Protein AF-A0A3Q3MF02-F1 (afdb_monomer)

Structure (mmCIF, N/CA/C/O backbone):
data_AF-A0A3Q3MF02-F1
#
_entry.id   AF-A0A3Q3MF02-F1
#
loop_
_atom_site.group_PDB
_atom_site.id
_atom_site.type_symbol
_atom_site.label_atom_id
_atom_site.label_alt_id
_atom_site.label_comp_id
_atom_site.label_asym_id
_atom_site.label_entity_id
_atom_site.label_seq_id
_atom_site.pdbx_PDB_ins_code
_atom_site.Cartn_x
_atom_site.Cartn_y
_atom_site.Cartn_z
_atom_site.occupancy
_atom_site.B_iso_or_equiv
_atom_site.auth_seq_id
_atom_site.auth_comp_id
_atom_site.auth_asym_id
_atom_site.auth_atom_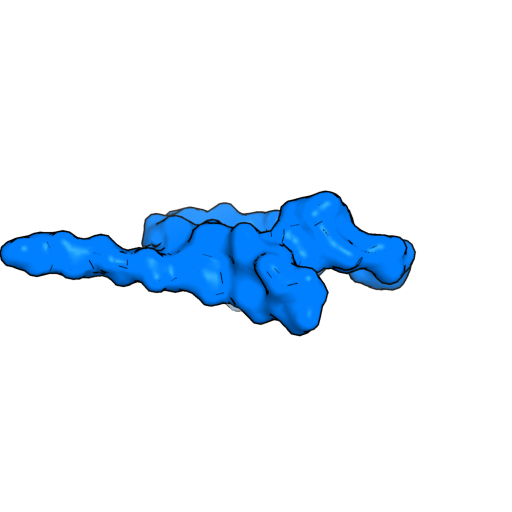id
_atom_site.pdbx_PDB_model_num
ATOM 1 N N . THR A 1 1 ? -20.715 -24.402 -7.353 1.00 51.59 1 THR A N 1
ATOM 2 C CA . THR A 1 1 ? -20.464 -23.073 -6.759 1.00 51.59 1 THR A CA 1
ATOM 3 C C . THR A 1 1 ? -19.004 -22.741 -6.971 1.00 51.59 1 THR A C 1
ATOM 5 O O . THR A 1 1 ? -18.168 -23.355 -6.323 1.00 51.59 1 THR A O 1
ATOM 8 N N . LEU A 1 2 ? -18.664 -21.887 -7.938 1.00 64.81 2 LEU A N 1
ATOM 9 C CA . LEU A 1 2 ? -17.275 -21.448 -8.115 1.00 64.81 2 LEU A CA 1
ATOM 10 C C . LEU A 1 2 ? -16.934 -20.549 -6.920 1.00 64.81 2 LEU A C 1
ATOM 12 O O . LEU A 1 2 ? -17.534 -19.490 -6.750 1.00 64.81 2 LEU A O 1
ATOM 16 N N . ARG A 1 3 ? -16.061 -21.018 -6.028 1.00 68.56 3 ARG A N 1
ATOM 17 C CA . ARG A 1 3 ? -15.591 -20.230 -4.887 1.00 68.56 3 ARG A CA 1
ATOM 18 C C . ARG A 1 3 ? -14.571 -19.234 -5.424 1.00 68.56 3 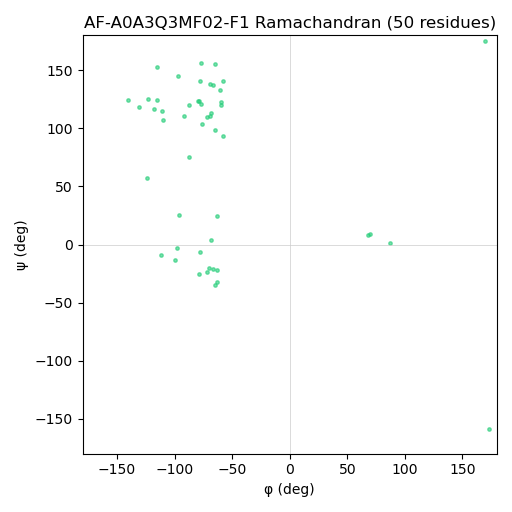ARG A C 1
ATOM 20 O O . ARG A 1 3 ? -13.450 -19.624 -5.722 1.00 68.56 3 ARG A O 1
ATOM 27 N N . VAL A 1 4 ? -14.961 -17.971 -5.556 1.00 69.94 4 VAL A N 1
ATOM 28 C CA . VAL A 1 4 ? -14.001 -16.893 -5.812 1.00 69.94 4 VAL A CA 1
ATOM 29 C C . VAL A 1 4 ? -13.160 -16.750 -4.544 1.00 69.94 4 VAL A C 1
ATOM 31 O O . VAL A 1 4 ? -13.698 -16.438 -3.479 1.00 69.94 4 VAL A O 1
ATOM 34 N N . MET A 1 5 ? -11.868 -17.074 -4.612 1.00 75.06 5 MET A N 1
ATOM 35 C CA . MET A 1 5 ? -10.955 -16.811 -3.501 1.00 75.06 5 MET A CA 1
ATOM 36 C C . MET A 1 5 ? -10.721 -15.306 -3.431 1.00 75.06 5 MET A C 1
ATOM 38 O O . MET A 1 5 ? -10.096 -14.720 -4.304 1.00 75.06 5 MET A O 1
ATOM 42 N N . SER A 1 6 ? -11.263 -14.678 -2.391 1.00 83.88 6 SER A N 1
ATOM 43 C CA . SER A 1 6 ? -10.986 -13.283 -2.072 1.00 83.88 6 SER A CA 1
ATOM 44 C C . SER A 1 6 ? -9.811 -13.224 -1.101 1.00 83.88 6 SER A C 1
ATOM 46 O O . SER A 1 6 ? -9.949 -13.614 0.063 1.00 83.88 6 SER A O 1
ATOM 48 N N . CYS A 1 7 ? -8.670 -12.728 -1.565 1.00 90.06 7 CYS A N 1
ATOM 49 C CA . CYS A 1 7 ? -7.522 -12.442 -0.716 1.00 90.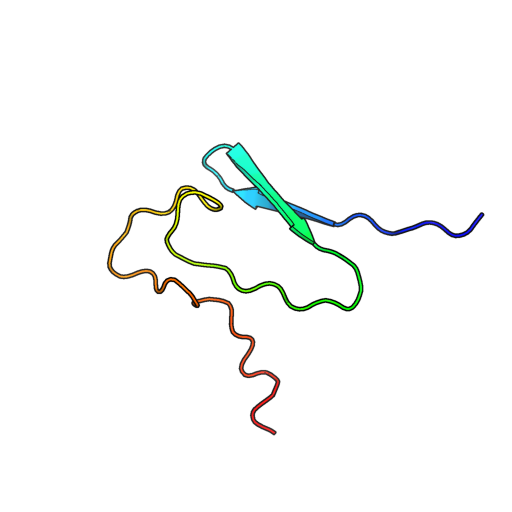06 7 CYS A CA 1
ATOM 50 C C . CYS A 1 7 ? -7.519 -10.952 -0.350 1.00 90.06 7 CYS A C 1
ATOM 52 O O . CYS A 1 7 ? -7.958 -10.093 -1.114 1.00 90.06 7 CYS A O 1
ATOM 54 N N . THR A 1 8 ? -7.076 -10.615 0.857 1.00 92.44 8 THR A N 1
ATOM 55 C CA . THR A 1 8 ? -6.978 -9.219 1.304 1.00 92.44 8 THR A CA 1
ATOM 56 C C . THR A 1 8 ? -5.708 -9.058 2.110 1.00 92.44 8 THR 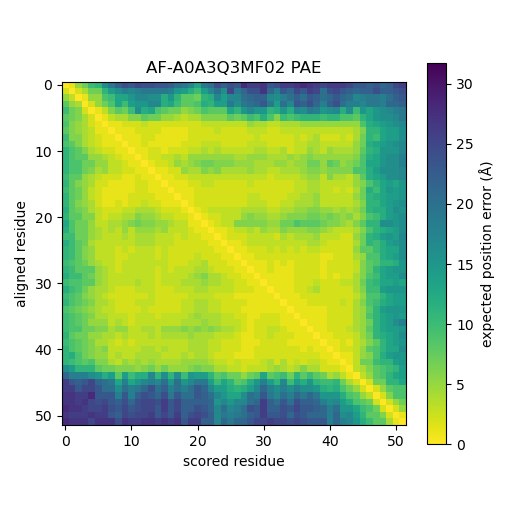A C 1
ATOM 58 O O . THR A 1 8 ? -5.514 -9.755 3.106 1.00 92.44 8 THR A O 1
ATOM 61 N N . LEU A 1 9 ? -4.862 -8.122 1.694 1.00 91.12 9 LEU A N 1
ATOM 62 C CA . LEU A 1 9 ? -3.699 -7.708 2.456 1.00 91.12 9 LEU A CA 1
ATOM 63 C C . LEU A 1 9 ? -4.154 -6.740 3.550 1.00 91.12 9 LEU A C 1
ATOM 65 O O . LEU A 1 9 ? -4.802 -5.732 3.264 1.00 91.12 9 LEU A O 1
ATOM 69 N N . VAL A 1 10 ? -3.838 -7.063 4.802 1.00 92.88 10 VAL A N 1
ATOM 70 C CA . VAL A 1 10 ? -4.176 -6.234 5.963 1.00 92.88 10 VAL A CA 1
ATOM 71 C C . VAL A 1 10 ? -2.889 -5.656 6.534 1.00 92.88 10 VAL A C 1
ATOM 73 O O . VAL A 1 10 ? -2.026 -6.392 7.008 1.00 92.88 10 VAL A O 1
ATOM 76 N N . GLY A 1 11 ? -2.758 -4.334 6.469 1.00 89.12 11 GLY A N 1
ATOM 77 C CA . GLY A 1 11 ? -1.648 -3.603 7.066 1.00 89.12 11 GLY A CA 1
ATOM 78 C C . GLY A 1 11 ? -1.805 -3.463 8.580 1.00 89.12 11 GLY A C 1
ATOM 79 O O . GLY A 1 11 ? -2.916 -3.452 9.111 1.00 89.12 11 GLY A O 1
ATOM 80 N N . THR A 1 12 ? -0.689 -3.278 9.284 1.00 86.38 12 THR A N 1
ATOM 81 C CA . THR A 1 12 ? -0.668 -3.036 10.741 1.00 86.38 12 THR A CA 1
ATOM 82 C C . THR A 1 12 ? -1.368 -1.736 11.147 1.00 86.38 12 THR A C 1
ATOM 84 O O . THR A 1 12 ? -1.819 -1.606 12.280 1.00 86.38 12 THR A O 1
ATOM 87 N N . SER A 1 13 ? -1.506 -0.793 10.213 1.00 84.31 13 SER A N 1
ATOM 88 C CA . SER A 1 13 ? -2.272 0.451 10.352 1.00 84.31 13 SER A CA 1
ATOM 89 C C . SER A 1 13 ? -3.789 0.268 10.205 1.00 84.31 13 SER A C 1
ATOM 91 O O . SER A 1 13 ? -4.536 1.227 10.378 1.00 84.31 13 SER A O 1
ATOM 93 N N . GLY A 1 14 ? -4.255 -0.932 9.845 1.00 88.00 14 GLY A N 1
ATOM 94 C CA . GLY A 1 14 ? -5.652 -1.194 9.495 1.00 88.00 14 GLY A CA 1
ATOM 95 C C . GLY A 1 14 ? -5.988 -0.950 8.021 1.00 88.00 14 GLY A C 1
ATOM 96 O O . GLY A 1 14 ? -7.134 -1.169 7.632 1.00 88.00 14 GLY A O 1
ATOM 97 N N . ALA A 1 15 ? -5.016 -0.551 7.189 1.00 89.69 15 ALA A N 1
ATOM 98 C CA . ALA A 1 15 ? -5.185 -0.490 5.737 1.00 89.69 15 ALA A CA 1
ATOM 99 C C . ALA A 1 15 ? -5.568 -1.869 5.173 1.00 89.69 15 ALA A C 1
ATOM 101 O O . ALA A 1 15 ? -5.058 -2.898 5.624 1.00 89.69 15 ALA A O 1
ATOM 102 N N . ARG A 1 16 ? -6.475 -1.901 4.193 1.00 91.94 16 ARG A N 1
ATOM 103 C CA . ARG A 1 16 ? -6.974 -3.140 3.581 1.00 91.94 16 ARG A CA 1
ATOM 104 C C . ARG A 1 16 ? -6.906 -3.013 2.071 1.00 91.94 16 ARG A C 1
ATOM 106 O O . ARG A 1 16 ? -7.590 -2.162 1.510 1.00 91.94 16 ARG A O 1
ATOM 113 N N . VAL A 1 17 ? -6.129 -3.878 1.431 1.00 90.00 17 VAL A N 1
ATOM 114 C CA . VAL A 1 17 ? -5.991 -3.894 -0.029 1.00 90.00 17 VAL A CA 1
ATOM 115 C C . VAL A 1 17 ? -6.495 -5.238 -0.566 1.00 90.00 17 VAL A C 1
ATOM 117 O O . VAL A 1 17 ? -5.942 -6.277 -0.192 1.00 90.00 17 VAL A O 1
ATOM 120 N N . PRO A 1 18 ? -7.567 -5.266 -1.382 1.00 90.31 18 PRO A N 1
ATOM 121 C CA . PRO A 1 18 ? -8.049 -6.498 -1.998 1.00 90.31 18 PRO A CA 1
ATOM 122 C C . PRO A 1 18 ? -7.049 -7.001 -3.048 1.00 90.31 18 PRO A C 1
ATOM 124 O O . PRO A 1 18 ? -6.511 -6.215 -3.825 1.00 90.31 18 PRO A O 1
ATOM 127 N N . LEU A 1 19 ? -6.811 -8.312 -3.067 1.00 89.62 19 LEU A N 1
ATOM 128 C CA . LEU A 1 19 ? -5.960 -8.984 -4.047 1.00 89.62 19 LEU A CA 1
ATOM 129 C C . LEU A 1 19 ? -6.857 -9.828 -4.955 1.00 89.62 19 LEU A C 1
ATOM 131 O O . LEU A 1 19 ? -7.413 -10.838 -4.513 1.00 89.62 19 LEU A O 1
ATOM 135 N N . GLU A 1 20 ? -7.038 -9.374 -6.195 1.00 87.44 20 GLU A N 1
ATOM 136 C CA . GLU A 1 20 ? -7.808 -10.102 -7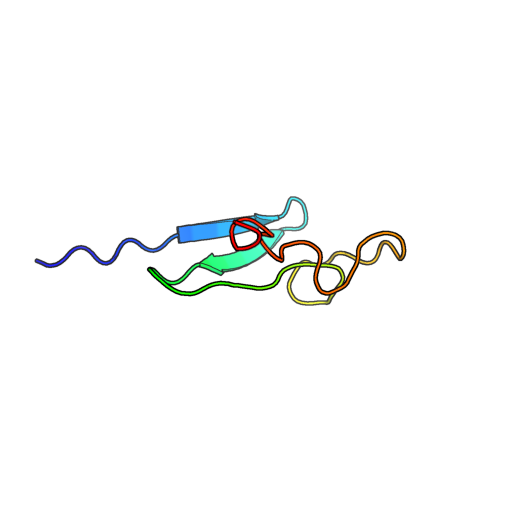.204 1.00 87.44 20 GLU A CA 1
ATOM 137 C C . GLU A 1 20 ? -6.983 -11.253 -7.788 1.00 87.44 20 GLU A C 1
ATOM 139 O O . GLU A 1 20 ? -5.786 -11.115 -8.041 1.00 87.44 20 GLU A O 1
ATOM 144 N N . ASP A 1 21 ? -7.635 -12.392 -8.019 1.00 85.31 21 ASP A N 1
ATOM 145 C CA . AS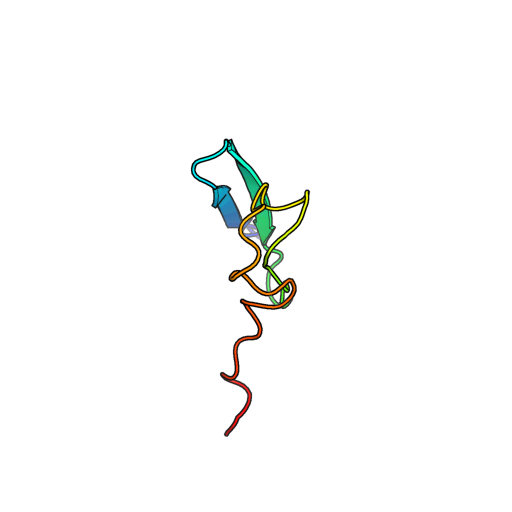P A 1 21 ? -6.989 -13.567 -8.597 1.00 85.31 21 ASP A CA 1
ATOM 146 C C . ASP A 1 21 ? -6.431 -13.260 -9.997 1.00 85.31 21 ASP A C 1
ATOM 148 O O . ASP A 1 21 ? -7.094 -12.633 -10.829 1.00 85.31 21 ASP A O 1
ATOM 152 N N . GLY A 1 22 ? -5.184 -13.668 -10.242 1.00 85.25 22 GLY A N 1
ATOM 153 C CA . GLY A 1 22 ? -4.513 -13.486 -11.531 1.00 85.25 22 GLY A CA 1
ATOM 154 C C . GLY A 1 22 ? -4.153 -12.041 -11.897 1.00 85.25 22 GLY A C 1
ATOM 155 O O . GLY A 1 22 ? -3.745 -11.801 -13.035 1.00 85.25 22 GLY A O 1
ATOM 156 N N . ARG A 1 23 ? -4.285 -11.070 -10.980 1.00 86.50 23 ARG A N 1
ATOM 157 C CA . ARG A 1 23 ? -3.900 -9.670 -11.223 1.00 86.50 23 ARG A CA 1
ATOM 158 C C . ARG A 1 23 ? -2.757 -9.236 -10.318 1.00 86.50 23 ARG A C 1
ATOM 160 O O . ARG A 1 23 ? -2.862 -9.283 -9.096 1.00 86.50 23 ARG A O 1
ATOM 167 N N . ALA A 1 24 ? -1.683 -8.754 -10.936 1.00 84.88 24 ALA A N 1
ATOM 168 C CA . ALA A 1 24 ? -0.601 -8.102 -10.216 1.00 84.88 24 ALA A CA 1
ATOM 169 C C . ALA A 1 24 ? -1.096 -6.783 -9.605 1.00 84.88 24 ALA A C 1
ATOM 171 O O . ALA A 1 24 ? -1.808 -6.009 -10.251 1.00 84.88 24 ALA A O 1
ATOM 172 N N . VAL A 1 25 ? -0.698 -6.527 -8.362 1.00 86.25 25 VAL A N 1
ATOM 173 C CA . VAL A 1 25 ? -0.995 -5.284 -7.650 1.00 86.25 25 VAL A CA 1
ATOM 174 C C . VAL A 1 25 ? 0.324 -4.665 -7.228 1.00 86.25 25 VAL A C 1
ATOM 176 O O . VAL A 1 25 ? 1.124 -5.296 -6.544 1.00 86.25 25 VAL A O 1
ATOM 179 N N . ILE A 1 26 ? 0.541 -3.413 -7.616 1.00 87.44 26 ILE A N 1
ATOM 180 C CA . ILE A 1 26 ? 1.735 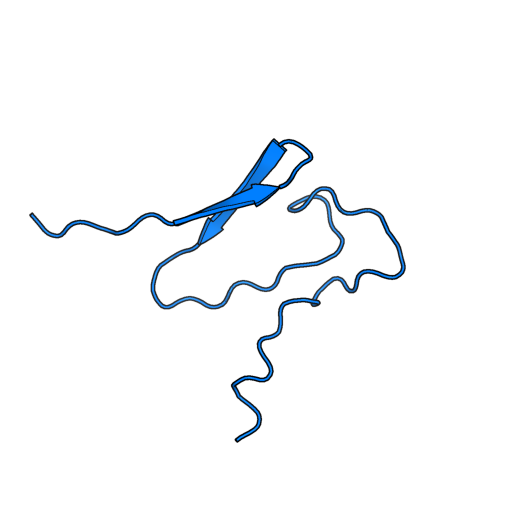-2.672 -7.229 1.00 87.44 26 ILE A CA 1
ATOM 181 C C . ILE A 1 26 ? 1.464 -1.988 -5.888 1.00 87.44 26 ILE A C 1
ATOM 183 O O . ILE A 1 26 ? 0.551 -1.174 -5.768 1.00 87.44 26 ILE A O 1
ATOM 187 N N . LEU A 1 27 ? 2.264 -2.325 -4.876 1.00 90.50 27 LEU A N 1
ATOM 188 C CA . LEU A 1 27 ? 2.161 -1.772 -3.525 1.00 90.50 27 LEU A CA 1
ATOM 189 C C . LEU A 1 27 ? 3.403 -0.961 -3.163 1.00 90.50 27 LEU A C 1
ATOM 191 O O . LEU A 1 27 ? 4.510 -1.239 -3.628 1.00 90.50 27 LEU A O 1
ATOM 195 N N . GLY A 1 28 ? 3.231 0.015 -2.277 1.00 92.12 28 GLY A N 1
ATOM 196 C CA . GLY A 1 28 ? 4.321 0.862 -1.814 1.00 92.12 28 GLY A CA 1
ATOM 197 C C . GLY A 1 28 ? 3.842 2.010 -0.936 1.00 92.12 28 GLY A C 1
ATOM 198 O O . GLY A 1 28 ? 2.744 1.961 -0.384 1.00 92.12 28 GLY A O 1
ATOM 199 N N . ARG A 1 29 ? 4.657 3.061 -0.816 1.00 92.75 29 ARG A N 1
ATOM 200 C CA . ARG A 1 29 ? 4.319 4.305 -0.108 1.00 92.75 29 ARG A CA 1
ATOM 201 C C . ARG A 1 29 ? 3.097 4.982 -0.727 1.00 92.75 29 ARG A C 1
ATOM 203 O O . ARG A 1 29 ? 3.153 5.410 -1.879 1.00 92.75 29 ARG A O 1
ATOM 210 N N . GLY A 1 30 ? 2.051 5.210 0.057 1.00 90.19 30 GLY A N 1
ATOM 211 C CA . GLY A 1 30 ? 0.860 5.900 -0.418 1.00 90.19 30 GLY A CA 1
ATOM 212 C C . GLY A 1 30 ? -0.315 5.829 0.553 1.00 90.19 30 GLY A C 1
ATOM 213 O O . GLY A 1 30 ? -0.233 5.155 1.580 1.00 90.19 30 GLY A O 1
ATOM 214 N N . PRO A 1 31 ? -1.413 6.529 0.235 1.00 89.06 31 PRO A N 1
ATOM 215 C CA . PRO A 1 31 ? -2.629 6.501 1.042 1.00 89.06 31 PRO A CA 1
ATOM 216 C C . PRO A 1 31 ? -3.265 5.104 1.100 1.00 89.06 31 PRO A C 1
ATOM 218 O O . PRO A 1 31 ? -3.796 4.741 2.143 1.00 89.06 31 PRO A O 1
ATOM 221 N N . ASP A 1 32 ? -3.137 4.300 0.039 1.00 88.06 32 ASP A N 1
ATOM 222 C CA . ASP A 1 32 ? -3.747 2.963 -0.047 1.00 88.06 32 ASP A CA 1
ATOM 223 C C . ASP A 1 32 ? -3.171 1.983 0.986 1.00 88.06 32 ASP A C 1
ATOM 225 O O . ASP A 1 32 ? -3.882 1.146 1.539 1.00 88.06 32 ASP A O 1
ATOM 229 N N . THR A 1 33 ? -1.874 2.109 1.284 1.00 89.06 33 TH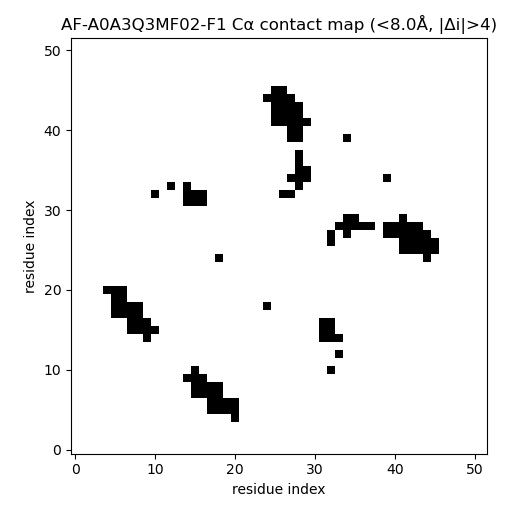R A N 1
ATOM 230 C CA . THR A 1 33 ? -1.162 1.288 2.278 1.00 89.06 33 THR A CA 1
ATOM 231 C C . THR A 1 33 ? -0.986 2.002 3.620 1.00 89.06 33 THR A C 1
ATOM 233 O O . THR A 1 33 ? -0.601 1.381 4.613 1.00 89.06 33 THR A O 1
ATOM 236 N N . GLY A 1 34 ? -1.221 3.316 3.667 1.00 90.12 34 GLY A N 1
ATOM 237 C CA . GLY A 1 34 ? -0.908 4.175 4.811 1.00 90.12 34 GLY A CA 1
ATOM 238 C C . GLY A 1 34 ? 0.595 4.347 5.071 1.00 90.12 34 GLY A C 1
ATOM 239 O O . GLY A 1 34 ? 0.978 4.916 6.094 1.00 90.12 34 GLY A O 1
ATOM 240 N N . VAL A 1 35 ? 1.463 3.864 4.176 1.00 90.56 35 VAL A N 1
ATOM 241 C CA . VAL A 1 35 ? 2.914 3.987 4.333 1.00 90.56 35 VAL A CA 1
ATOM 242 C C . VAL A 1 35 ? 3.340 5.394 3.930 1.00 90.56 35 VAL A C 1
ATOM 244 O O . VAL A 1 35 ? 3.086 5.831 2.810 1.00 90.56 35 VAL A O 1
ATOM 247 N N . SER A 1 36 ? 4.012 6.099 4.842 1.00 92.31 36 SER A N 1
ATOM 248 C CA . SER A 1 36 ? 4.544 7.453 4.633 1.00 92.31 36 SER A CA 1
ATOM 249 C C . SER A 1 36 ? 6.076 7.510 4.593 1.00 92.31 36 SER A C 1
ATOM 251 O O . SER A 1 36 ? 6.636 8.541 4.211 1.00 92.31 36 SER A O 1
ATOM 253 N N . ASP A 1 37 ? 6.760 6.409 4.934 1.00 92.19 37 ASP A N 1
ATOM 254 C CA . ASP A 1 37 ? 8.223 6.325 4.921 1.00 92.19 37 ASP A CA 1
ATOM 255 C C . ASP A 1 37 ? 8.765 6.586 3.512 1.00 92.19 37 ASP A C 1
ATOM 257 O O . ASP A 1 37 ? 8.467 5.866 2.560 1.00 92.19 37 ASP A O 1
ATOM 261 N N . LYS A 1 38 ? 9.601 7.619 3.377 1.00 92.06 38 LYS A N 1
ATOM 262 C CA . LYS A 1 38 ? 10.192 8.029 2.099 1.00 92.06 38 LYS A CA 1
ATOM 263 C C . LYS A 1 38 ? 11.167 7.001 1.521 1.00 92.06 38 LYS A C 1
ATOM 265 O O . LYS A 1 38 ? 11.395 7.045 0.312 1.00 92.06 38 LYS A O 1
ATOM 270 N N . LYS A 1 39 ? 11.715 6.096 2.341 1.00 92.81 39 LYS A N 1
ATOM 271 C CA . LYS A 1 39 ? 12.546 4.973 1.877 1.00 92.81 39 LYS A CA 1
ATOM 272 C C . LYS A 1 39 ? 11.722 3.900 1.171 1.00 92.81 39 LYS A C 1
ATOM 274 O O . LYS A 1 39 ? 12.263 3.162 0.356 1.00 92.81 39 LYS A O 1
ATOM 279 N N . CYS A 1 40 ? 10.424 3.832 1.462 1.00 90.62 40 CYS A N 1
ATOM 280 C CA . CYS A 1 40 ? 9.520 2.933 0.774 1.00 90.62 40 CYS A CA 1
ATOM 281 C C . CYS A 1 40 ? 9.184 3.510 -0.612 1.00 90.62 40 CYS A C 1
ATOM 283 O O . CYS A 1 40 ? 8.685 4.636 -0.712 1.00 90.62 40 CYS A O 1
ATOM 285 N N . SER A 1 41 ? 9.487 2.774 -1.685 1.00 91.31 41 SER A N 1
ATOM 286 C CA . SER A 1 41 ? 9.092 3.147 -3.049 1.00 91.31 41 SER A CA 1
ATOM 287 C C . SER A 1 41 ? 7.571 3.111 -3.173 1.00 91.31 41 SER A C 1
ATOM 289 O O . SER A 1 41 ? 6.901 2.388 -2.443 1.00 91.31 41 SER A O 1
ATOM 291 N N . ARG A 1 42 ? 7.004 3.869 -4.114 1.00 89.19 42 ARG A N 1
ATOM 292 C CA . ARG A 1 42 ? 5.577 3.730 -4.457 1.00 89.19 42 ARG A CA 1
ATOM 293 C C . ARG A 1 42 ? 5.283 2.417 -5.194 1.00 89.19 42 ARG A C 1
ATOM 295 O O . ARG A 1 42 ? 4.146 1.971 -5.170 1.00 89.19 42 ARG A O 1
ATOM 302 N N . HIS A 1 43 ? 6.310 1.799 -5.782 1.00 89.25 43 HIS A N 1
ATOM 303 C CA . HIS A 1 43 ? 6.240 0.533 -6.514 1.00 89.25 43 HIS A CA 1
ATOM 304 C C . HIS A 1 43 ? 7.221 -0.481 -5.920 1.00 89.25 43 HIS A C 1
ATOM 306 O O . HIS A 1 43 ? 8.170 -0.918 -6.555 1.00 89.25 43 HIS A O 1
ATOM 312 N N . GLN A 1 44 ? 7.077 -0.765 -4.631 1.00 82.81 44 GLN A N 1
ATOM 313 C CA . GLN A 1 44 ? 7.985 -1.663 -3.920 1.00 82.81 44 GLN A CA 1
ATOM 314 C C . GLN A 1 44 ? 7.685 -3.144 -4.194 1.00 82.81 44 GLN A C 1
ATOM 316 O O . GLN A 1 44 ? 8.574 -3.973 -4.052 1.00 82.81 44 GLN A O 1
ATOM 321 N N . GLY A 1 45 ? 6.436 -3.458 -4.549 1.00 68.88 45 GLY A N 1
ATOM 322 C CA . GLY A 1 45 ? 5.952 -4.810 -4.833 1.00 68.88 45 GLY A CA 1
ATOM 323 C C . GLY A 1 45 ? 5.942 -5.184 -6.314 1.00 68.88 45 GLY A C 1
ATOM 324 O O . GLY A 1 45 ? 5.121 -6.005 -6.706 1.00 68.88 45 GLY A O 1
ATOM 325 N N . GLU A 1 46 ? 6.785 -4.570 -7.148 1.00 55.53 46 GLU A N 1
ATOM 326 C CA . GLU A 1 46 ? 7.079 -5.174 -8.448 1.00 55.53 46 GLU A CA 1
ATOM 327 C C . GLU A 1 46 ? 7.811 -6.491 -8.162 1.00 55.53 46 GLU A C 1
ATOM 329 O O . GLU A 1 46 ? 8.993 -6.503 -7.825 1.00 55.53 46 GLU A O 1
ATOM 334 N N . ASP A 1 47 ? 7.072 -7.601 -8.202 1.00 44.88 47 ASP A N 1
ATOM 335 C CA . ASP A 1 47 ? 7.649 -8.932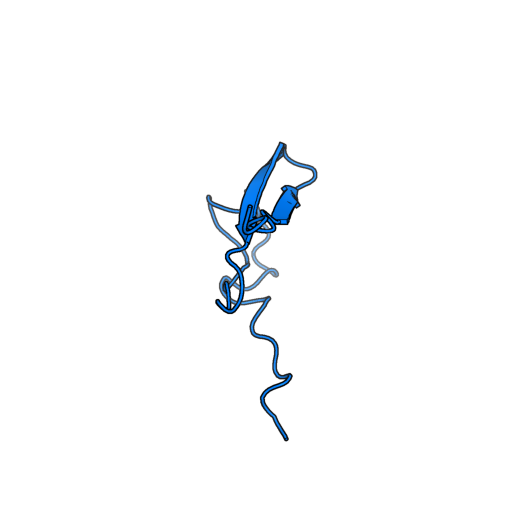 -8.316 1.00 44.88 47 ASP A CA 1
ATOM 336 C C . ASP A 1 47 ? 8.494 -8.952 -9.600 1.00 44.88 47 ASP A C 1
ATOM 338 O O . ASP A 1 47 ? 8.020 -9.275 -10.690 1.00 44.88 47 ASP A O 1
ATOM 342 N N . GLU A 1 48 ? 9.789 -8.673 -9.461 1.00 45.25 48 GLU A N 1
ATOM 343 C CA . GLU A 1 48 ? 10.854 -9.052 -10.402 1.00 45.25 48 GLU A CA 1
ATOM 344 C C . GLU A 1 48 ? 10.986 -10.590 -10.512 1.00 45.25 48 GLU A C 1
ATOM 346 O O . GLU A 1 48 ? 12.003 -11.117 -10.933 1.00 45.25 48 GLU A O 1
ATOM 351 N N . SER A 1 49 ? 9.925 -11.344 -10.215 1.00 43.25 49 SER A N 1
ATOM 352 C CA . SER A 1 49 ? 9.736 -12.720 -10.680 1.00 43.25 49 SER A CA 1
ATOM 353 C C . SER A 1 49 ? 9.503 -12.787 -12.205 1.00 43.25 49 SER A C 1
ATOM 355 O O . SER A 1 49 ? 9.253 -13.860 -12.743 1.00 43.25 49 SER A O 1
ATOM 357 N N . SER A 1 50 ? 9.574 -11.649 -12.912 1.00 44.16 50 SER A N 1
ATOM 358 C CA . SER A 1 50 ? 9.602 -11.567 -14.382 1.00 44.16 50 SER A CA 1
ATOM 359 C C . SER A 1 50 ? 11.018 -11.405 -14.959 1.00 44.16 50 SER A C 1
ATOM 361 O O . SER A 1 50 ? 11.168 -11.409 -16.182 1.00 44.16 50 SER A O 1
ATOM 363 N N . ALA A 1 51 ? 12.060 -11.294 -14.128 1.00 44.94 51 ALA A N 1
ATOM 364 C CA . ALA A 1 51 ? 13.443 -11.358 -14.591 1.00 44.94 51 ALA A CA 1
ATOM 365 C C . ALA A 1 51 ? 13.936 -12.814 -14.619 1.00 44.94 51 ALA A C 1
ATOM 367 O O . ALA A 1 51 ? 14.730 -13.222 -13.782 1.00 44.94 51 ALA A O 1
ATOM 368 N N . PHE A 1 52 ? 13.467 -13.540 -15.642 1.00 38.28 52 PHE A N 1
ATOM 369 C CA . PHE A 1 52 ? 13.898 -14.877 -16.089 1.00 38.28 52 PHE A CA 1
ATOM 370 C C . PHE A 1 52 ? 13.683 -16.077 -15.149 1.00 38.28 52 PHE A C 1
ATOM 372 O O . PHE A 1 52 ? 14.338 -16.177 -14.091 1.00 38.28 52 PHE A O 1
#

Solvent-accessible surface area (backbone atoms only — not comparable to full-atom values): 3481 Å² total; per-residue (Å²): 132,87,77,78,74,81,46,66,52,73,41,97,87,68,30,67,43,80,46,58,80,97,54,91,66,74,39,38,36,35,82,72,55,66,38,78,56,82,88,46,43,58,63,61,47,64,70,67,84,74,70,123

Organism: NCBI:txid205130

pLDDT: mean 80.63, std 16.18, range [38.28, 92.88]

Foldseek 3Di:
DPDQDWDWDAAPVRQIDIDHPPDDDFAWDDPNRVHPDPVIDRRNPPPPPVVD

InterPro domains:
  IPR008984 SMAD/FHA domain superfamily [SSF49879] (5-45)
  IPR041388 PNK, FHA domain [PF17913] (15-44)

Secondary structure (DSSP, 8-state):
------EEEE-TTS-EEEE-TT------SBTTTTB--TTS-TTTT---TT--

Mean predicted aligned error: 7.69 Å

Radius of gyration: 13.13 Å; Cα contacts (8 Å, |Δi|>4): 65; chains: 1; bounding box: 34×31×27 Å

Sequence (52 aa):
TLRVMSCTLVGTSGARVPLEDGRAVILGRGPDTGVSDKKCSRHQGEDESSAF